Protein AF-A0A0E2NV58-F1 (afdb_monomer)

pLDDT: mean 82.75, std 10.04, range [52.78, 96.12]

Solvent-accessible surface area (backbone atoms only — not comparable to full-atom values): 7053 Å² total; per-residue (Å²): 100,60,94,75,72,44,50,51,69,56,50,20,54,51,35,29,73,76,68,77,46,69,53,51,52,65,55,52,49,56,58,55,55,69,45,52,62,59,51,51,51,61,73,65,48,74,39,88,59,75,41,47,66,43,80,51,80,83,49,71,42,84,41,76,55,101,86,43,78,46,79,36,45,64,53,96,82,35,84,50,89,40,44,64,45,47,45,53,50,54,51,49,43,44,76,31,38,56,39,64,67,78,45,79,46,64,70,97,45,72,35,47,67,69,46,78,84,111

Foldseek 3Di:
DVVVVQQLVNVQVVCCVPPVDGDDSVRVVVVCVVCVVVVVCVLQAADDDADQEAEDEWDWDQDQDPNDTDTATPQVPDRDLALVSLQVSVVSNVVSPHHNHNDYDYPPRPSNVVRVVD

Nearest PDB structures (foldseek):
  6xg8-assembly1_B  TM=8.728E-01  e=2.068E-06  Acetivibrio thermocellus ATCC 27405
  6xg8-assembly1_A  TM=8.980E-01  e=1.365E-05  Acetivibrio thermocellus ATCC 27405
  6xgw-assembly1_B  TM=8.055E-01  e=5.710E-05  Acetivibrio thermocellus ATCC 27405
  6xgx-assembly1_B  TM=8.667E-01  e=1.515E-04  Acetivibrio thermocellus ATCC 27405
  7f0v-as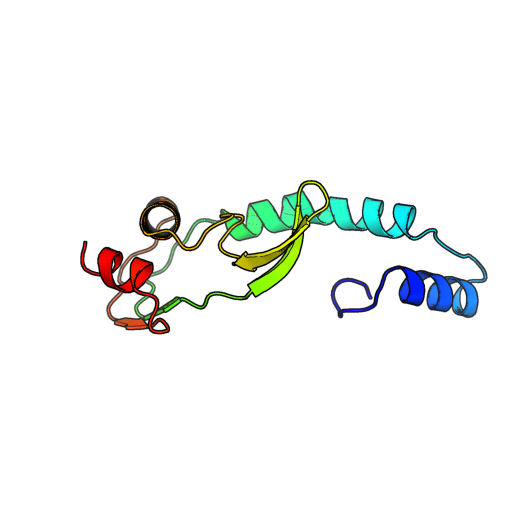sembly1_A  TM=4.419E-01  e=5.371E+00  Escherichia coli

Mean predicted aligned error: 7.52 Å

Structure (mmCIF, N/CA/C/O backbone):
data_AF-A0A0E2NV58-F1
#
_entry.id   AF-A0A0E2NV58-F1
#
loop_
_atom_site.group_PDB
_atom_site.id
_atom_site.type_symbol
_atom_site.label_atom_id
_atom_site.label_alt_id
_atom_site.label_comp_id
_atom_site.label_asym_id
_atom_site.label_entity_id
_atom_site.label_seq_id
_atom_site.pdbx_PDB_ins_code
_atom_site.Cartn_x
_atom_site.Cartn_y
_atom_site.Cartn_z
_atom_site.occupancy
_atom_site.B_iso_or_equiv
_atom_site.auth_seq_id
_atom_site.auth_comp_id
_atom_site.auth_asym_id
_atom_site.auth_atom_id
_atom_site.pdbx_PDB_model_num
ATOM 1 N N . MET A 1 1 ? 16.700 5.171 -10.803 1.00 79.56 1 MET A N 1
ATOM 2 C CA . MET A 1 1 ? 16.064 5.396 -12.122 1.00 79.56 1 MET A CA 1
ATOM 3 C C . MET A 1 1 ? 14.694 4.734 -12.230 1.00 79.56 1 MET A C 1
ATOM 5 O O . MET A 1 1 ? 13.723 5.461 -12.348 1.00 79.56 1 MET A O 1
ATOM 9 N N . TYR A 1 2 ? 14.570 3.402 -12.156 1.00 83.50 2 TYR A N 1
ATOM 10 C CA . TYR A 1 2 ? 13.260 2.742 -12.311 1.00 83.50 2 TYR A CA 1
ATOM 11 C C . TYR A 1 2 ? 12.225 3.179 -11.256 1.00 83.50 2 TYR A C 1
ATOM 13 O O . TYR A 1 2 ? 11.135 3.603 -11.614 1.00 83.50 2 TYR A O 1
ATOM 21 N N . VAL A 1 3 ? 12.612 3.209 -9.973 1.00 82.94 3 VAL A N 1
ATOM 22 C CA . VAL A 1 3 ? 11.776 3.712 -8.856 1.00 82.94 3 VAL A CA 1
ATOM 23 C C . VAL A 1 3 ? 11.346 5.179 -9.039 1.00 82.94 3 VAL A C 1
ATOM 25 O O . VAL A 1 3 ? 10.335 5.601 -8.498 1.00 82.94 3 VAL A O 1
ATOM 28 N N . GLN A 1 4 ? 12.074 5.957 -9.844 1.00 85.88 4 GLN A N 1
ATOM 29 C CA . GLN A 1 4 ? 11.740 7.353 -10.168 1.00 85.88 4 GLN A CA 1
ATOM 30 C C . GLN A 1 4 ? 10.815 7.467 -11.396 1.00 85.88 4 GLN A C 1
ATOM 32 O O . GLN A 1 4 ? 10.700 8.540 -11.980 1.00 85.88 4 GLN A O 1
ATOM 37 N N . GLY A 1 5 ? 10.209 6.364 -11.846 1.00 85.56 5 GLY A N 1
ATOM 38 C CA . GLY A 1 5 ? 9.288 6.347 -12.987 1.00 85.56 5 GLY A CA 1
ATOM 39 C C . GLY A 1 5 ? 9.964 6.274 -14.360 1.00 85.56 5 GLY A C 1
ATOM 40 O O . GLY A 1 5 ? 9.316 6.479 -15.386 1.00 85.56 5 GLY A O 1
ATOM 41 N N . VAL A 1 6 ? 11.267 5.978 -14.431 1.00 89.25 6 VAL A N 1
ATOM 42 C CA . VAL A 1 6 ? 11.959 5.823 -15.720 1.00 89.25 6 VAL A CA 1
ATOM 43 C C . VAL A 1 6 ? 11.689 4.430 -16.294 1.00 89.25 6 VAL A C 1
ATOM 45 O O . VAL A 1 6 ? 12.059 3.420 -15.695 1.00 89.25 6 VAL A O 1
ATOM 48 N N . SER A 1 7 ? 11.092 4.368 -17.490 1.00 85.38 7 SER A N 1
ATOM 49 C CA . SER A 1 7 ? 10.798 3.098 -18.170 1.00 85.38 7 SER A CA 1
ATOM 50 C C . SER A 1 7 ? 12.063 2.276 -18.447 1.00 85.38 7 SER A C 1
ATOM 52 O O . SER A 1 7 ? 13.134 2.829 -18.697 1.00 85.38 7 SER A O 1
ATOM 54 N N . THR A 1 8 ? 11.947 0.944 -18.487 1.00 86.25 8 THR A N 1
ATOM 55 C CA . THR A 1 8 ? 13.090 0.041 -18.747 1.00 86.25 8 THR A CA 1
ATOM 56 C C . THR A 1 8 ? 13.795 0.335 -20.075 1.00 86.25 8 THR A C 1
ATOM 58 O O . THR A 1 8 ? 15.016 0.246 -20.162 1.00 86.25 8 THR A O 1
ATOM 61 N N . ARG A 1 9 ? 13.049 0.767 -21.101 1.00 84.75 9 ARG A N 1
ATOM 62 C CA . ARG A 1 9 ? 13.613 1.207 -22.389 1.00 84.75 9 ARG A CA 1
ATOM 63 C C . ARG A 1 9 ? 14.440 2.486 -22.252 1.00 84.75 9 ARG A C 1
ATOM 65 O O . ARG A 1 9 ? 15.502 2.582 -22.855 1.00 84.75 9 ARG A O 1
ATOM 72 N N . LYS A 1 10 ? 13.972 3.451 -21.454 1.00 86.00 10 LYS A N 1
ATOM 73 C CA . LYS A 1 10 ? 14.694 4.708 -21.214 1.00 86.00 10 LYS A CA 1
ATOM 74 C C . LYS A 1 10 ? 15.916 4.489 -20.321 1.00 86.00 10 LYS A C 1
ATOM 76 O O . LYS A 1 10 ? 16.955 5.078 -20.585 1.00 86.00 10 LYS A O 1
ATOM 81 N N . VAL A 1 11 ? 15.827 3.597 -19.331 1.00 85.25 11 VAL A N 1
ATOM 82 C CA . VAL A 1 11 ? 16.993 3.164 -18.543 1.00 85.25 11 VAL A CA 1
ATOM 83 C C . VAL A 1 11 ? 18.058 2.567 -19.460 1.00 85.25 11 VAL A C 1
ATOM 85 O O . VAL A 1 11 ? 19.197 3.007 -19.385 1.00 85.25 11 VAL A O 1
ATOM 88 N N . LYS A 1 12 ? 17.681 1.654 -20.371 1.00 85.62 12 LYS A N 1
ATOM 89 C CA . LYS A 1 12 ? 18.607 1.089 -21.364 1.00 85.62 12 LYS A CA 1
ATOM 90 C C . LYS A 1 12 ? 19.344 2.183 -22.146 1.00 85.62 12 LYS A C 1
ATOM 92 O O . LYS A 1 12 ? 20.569 2.159 -22.186 1.00 85.62 12 LYS A O 1
ATOM 97 N N . ALA A 1 13 ? 18.602 3.126 -22.734 1.00 85.31 13 ALA A N 1
ATOM 98 C CA . ALA A 1 13 ? 19.179 4.201 -23.544 1.00 85.31 13 ALA A CA 1
ATOM 99 C C . ALA A 1 13 ? 20.180 5.054 -22.746 1.00 85.31 13 ALA A C 1
ATOM 101 O O . ALA A 1 13 ? 21.289 5.294 -23.206 1.00 85.31 13 ALA A O 1
ATOM 102 N N . ILE A 1 14 ? 19.823 5.433 -21.516 1.00 86.38 14 ILE A N 1
ATOM 103 C CA . ILE A 1 14 ? 20.690 6.240 -20.648 1.00 86.38 14 ILE A CA 1
ATOM 104 C C . ILE A 1 14 ? 21.952 5.465 -20.242 1.00 86.38 14 ILE A C 1
ATOM 106 O O . ILE A 1 14 ? 23.038 6.033 -20.231 1.00 86.38 14 ILE A O 1
ATOM 110 N N . THR A 1 15 ? 21.843 4.174 -19.911 1.00 85.62 15 THR A N 1
ATOM 111 C CA . THR A 1 15 ? 23.020 3.363 -19.542 1.00 85.62 15 THR A CA 1
ATOM 112 C C . THR A 1 15 ? 23.969 3.145 -20.717 1.00 85.62 15 THR A C 1
ATOM 114 O O . THR A 1 15 ? 25.183 3.136 -20.533 1.00 85.62 15 THR A O 1
ATOM 117 N N . GLU A 1 16 ? 23.427 3.019 -21.929 1.00 87.88 16 GLU A N 1
ATOM 118 C CA . GLU A 1 16 ? 24.219 2.893 -23.152 1.00 87.88 16 GLU A CA 1
ATOM 119 C C . GLU A 1 16 ? 24.984 4.188 -23.448 1.00 87.88 16 GLU A C 1
ATOM 121 O O . GLU A 1 16 ? 26.184 4.142 -23.702 1.00 87.88 16 GLU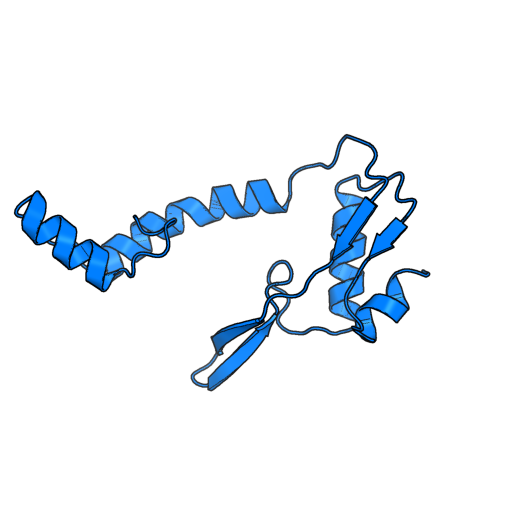 A O 1
ATOM 126 N N . GLU A 1 17 ? 24.319 5.337 -23.315 1.00 88.50 17 GLU A N 1
ATOM 127 C CA . GLU A 1 17 ? 24.917 6.656 -23.538 1.00 88.50 17 GLU A CA 1
AT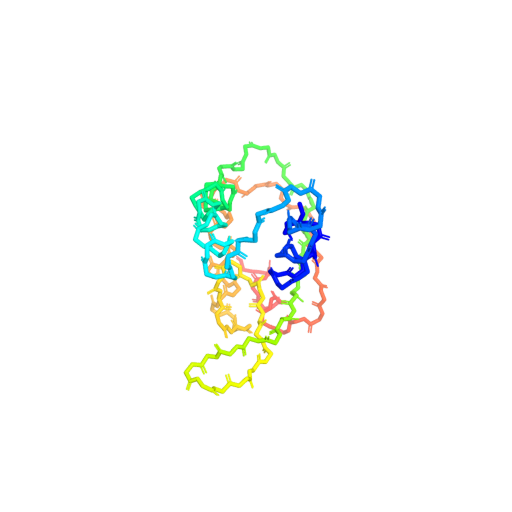OM 128 C C . GLU A 1 17 ? 25.970 7.023 -22.478 1.00 88.50 17 GLU A C 1
ATOM 130 O O . GLU A 1 17 ? 27.047 7.505 -22.819 1.00 88.50 17 GLU A O 1
ATOM 135 N N . LEU A 1 18 ? 25.692 6.774 -21.194 1.00 88.38 18 LEU A N 1
ATOM 136 C CA . LEU A 1 18 ? 26.575 7.188 -20.096 1.00 88.38 18 LEU A CA 1
ATOM 137 C C . LEU A 1 18 ? 27.706 6.199 -19.801 1.00 88.38 18 LEU A C 1
ATOM 139 O O . LEU A 1 18 ? 28.759 6.603 -19.311 1.00 88.38 18 LEU A O 1
ATOM 143 N N . CYS A 1 19 ? 27.483 4.903 -20.029 1.00 84.81 19 CYS A N 1
ATOM 144 C CA . CYS A 1 19 ? 28.403 3.850 -19.595 1.00 84.81 19 CYS A CA 1
ATOM 145 C C . CYS A 1 19 ? 28.939 2.995 -20.751 1.00 84.81 19 CYS A C 1
ATOM 147 O O . CYS A 1 19 ? 29.702 2.067 -20.494 1.00 84.81 19 CYS A O 1
ATOM 149 N N . GLY A 1 20 ? 28.529 3.251 -22.002 1.00 84.19 20 GLY A N 1
ATOM 150 C CA . GLY A 1 20 ? 28.927 2.455 -23.171 1.00 84.19 20 GLY A CA 1
ATOM 151 C C . GLY A 1 20 ? 28.380 1.022 -23.169 1.00 84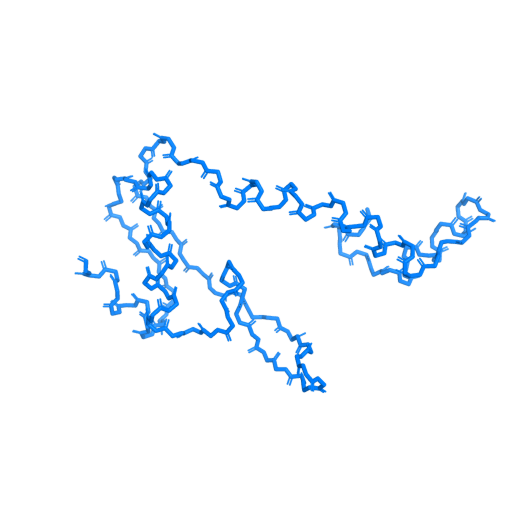.19 20 GLY A C 1
ATOM 152 O O . GLY A 1 20 ? 28.768 0.204 -24.002 1.00 84.19 20 GLY A O 1
ATOM 153 N N . HIS A 1 21 ? 27.484 0.700 -22.231 1.00 79.38 21 HIS A N 1
ATOM 154 C CA . HIS A 1 21 ? 26.939 -0.636 -22.029 1.00 79.38 21 HIS A CA 1
ATOM 155 C C . HIS A 1 21 ? 25.419 -0.579 -21.895 1.00 79.38 21 HIS A C 1
ATOM 157 O O . HIS A 1 21 ? 24.872 0.052 -20.992 1.00 79.38 21 HIS A O 1
ATOM 163 N N . ALA A 1 22 ? 24.728 -1.282 -22.790 1.00 76.50 22 ALA A N 1
ATOM 164 C CA . ALA A 1 22 ? 23.278 -1.377 -22.773 1.00 76.50 22 ALA A CA 1
ATOM 165 C C . ALA A 1 22 ? 22.814 -2.591 -21.959 1.00 76.50 22 ALA A C 1
ATOM 167 O O . ALA A 1 22 ? 23.182 -3.730 -22.253 1.00 76.50 22 ALA A O 1
ATOM 168 N N . PHE A 1 23 ? 21.922 -2.372 -20.994 1.00 82.00 23 PHE A N 1
ATOM 169 C CA . PHE A 1 23 ? 21.208 -3.459 -20.324 1.00 82.00 23 PHE A CA 1
ATOM 170 C C . PHE A 1 23 ? 19.876 -3.735 -21.019 1.00 82.00 23 PHE A C 1
ATOM 172 O O . PHE A 1 23 ? 19.139 -2.823 -21.397 1.00 82.00 23 PHE A O 1
ATOM 179 N N . SER A 1 24 ? 19.537 -5.011 -21.192 1.00 85.25 24 SER A N 1
ATOM 180 C CA . SER A 1 24 ? 18.240 -5.377 -21.760 1.00 85.25 24 SER A CA 1
ATOM 181 C C . SER A 1 24 ? 17.094 -5.014 -20.802 1.00 85.25 24 SER A C 1
ATOM 183 O O . SER A 1 24 ? 17.269 -4.952 -19.583 1.00 85.25 24 SER A O 1
ATOM 185 N N . ALA A 1 25 ? 15.886 -4.819 -21.340 1.00 82.38 25 ALA A N 1
ATOM 186 C CA . ALA A 1 25 ? 14.703 -4.577 -20.513 1.00 82.38 25 ALA A CA 1
ATOM 187 C C . ALA A 1 25 ? 14.425 -5.737 -19.536 1.00 82.38 25 ALA A C 1
ATOM 189 O O . ALA A 1 25 ? 13.965 -5.493 -18.421 1.00 82.38 25 ALA A O 1
ATOM 190 N N . SER A 1 26 ? 14.740 -6.980 -19.923 1.00 85.38 26 SER A N 1
ATOM 191 C CA . SER A 1 26 ? 14.619 -8.153 -19.053 1.00 85.38 26 SER A CA 1
ATOM 192 C C . SER A 1 26 ? 15.674 -8.163 -17.946 1.00 85.38 26 SER A C 1
ATOM 194 O O . SER A 1 26 ? 15.337 -8.506 -16.819 1.00 85.38 26 SER A O 1
ATOM 196 N N . SER A 1 27 ? 16.906 -7.719 -18.215 1.00 87.25 27 SER A N 1
ATOM 197 C CA . SER A 1 27 ? 17.941 -7.545 -17.183 1.00 87.25 27 SER A CA 1
ATOM 198 C C . SER A 1 27 ? 17.513 -6.516 -16.134 1.00 87.25 27 SER A C 1
ATOM 200 O O . SER A 1 27 ? 17.588 -6.788 -14.940 1.00 87.25 27 SER A O 1
ATOM 202 N N . ILE A 1 28 ? 16.992 -5.364 -16.571 1.00 86.31 28 ILE A N 1
ATOM 203 C CA . ILE A 1 28 ? 16.480 -4.323 -15.665 1.00 86.31 28 ILE A CA 1
ATOM 204 C C . ILE A 1 28 ? 15.300 -4.862 -14.844 1.00 86.31 28 ILE A C 1
ATOM 206 O O . ILE A 1 28 ? 15.241 -4.659 -13.635 1.00 86.31 28 ILE A O 1
ATOM 210 N N . SER A 1 29 ? 14.380 -5.594 -15.479 1.00 85.88 29 SER A N 1
ATOM 211 C CA . SER A 1 29 ? 13.256 -6.231 -14.786 1.00 85.88 29 SER A CA 1
ATOM 212 C C . SER A 1 29 ? 13.714 -7.260 -13.748 1.00 85.88 29 SER A C 1
ATOM 214 O O . SER A 1 29 ? 13.188 -7.262 -12.639 1.00 85.88 29 SER A O 1
ATOM 216 N N . ALA A 1 30 ? 14.707 -8.095 -14.065 1.00 88.06 30 ALA A N 1
ATOM 217 C CA . ALA A 1 30 ? 15.244 -9.090 -13.139 1.00 88.06 30 ALA A CA 1
ATOM 218 C C . ALA A 1 30 ? 15.911 -8.448 -11.915 1.00 88.06 30 ALA A C 1
ATOM 220 O O . ALA A 1 30 ? 15.706 -8.920 -10.802 1.00 88.06 30 ALA A O 1
ATOM 221 N N . ILE A 1 31 ? 16.645 -7.346 -12.102 1.00 87.12 31 ILE A N 1
ATOM 222 C CA . ILE A 1 31 ? 17.222 -6.575 -10.990 1.00 87.12 31 ILE A CA 1
ATOM 223 C C . ILE A 1 31 ? 16.107 -6.024 -10.092 1.00 87.12 31 ILE A C 1
ATOM 225 O O . ILE A 1 31 ? 16.183 -6.141 -8.872 1.00 87.12 31 ILE A O 1
ATOM 229 N N . ASN A 1 32 ? 15.043 -5.478 -10.688 1.00 86.75 32 ASN A N 1
ATOM 230 C CA . ASN A 1 32 ? 13.924 -4.922 -9.928 1.00 86.75 32 ASN A CA 1
ATOM 231 C C . ASN A 1 32 ? 13.139 -5.980 -9.141 1.00 86.75 32 ASN A C 1
ATOM 233 O O . ASN A 1 32 ? 12.625 -5.643 -8.082 1.00 86.75 32 ASN A O 1
ATOM 237 N N . LYS A 1 33 ? 13.088 -7.245 -9.591 1.00 87.19 33 LYS A N 1
ATOM 238 C CA . LYS A 1 33 ? 12.496 -8.343 -8.798 1.00 87.19 33 LYS A CA 1
ATOM 239 C C . LYS A 1 33 ? 13.187 -8.537 -7.447 1.00 87.19 33 LYS A C 1
ATOM 241 O O . LYS A 1 33 ? 12.565 -9.007 -6.505 1.00 87.19 33 LYS A O 1
ATOM 246 N N . GLY A 1 34 ? 14.452 -8.130 -7.316 1.00 87.88 34 GLY A N 1
ATOM 247 C CA . GLY A 1 34 ? 15.138 -8.112 -6.021 1.00 87.88 34 GLY A CA 1
ATOM 248 C C . GLY A 1 34 ? 14.479 -7.194 -4.982 1.00 87.88 34 GLY A C 1
ATOM 249 O O . GLY A 1 34 ? 14.753 -7.328 -3.794 1.00 87.88 34 GLY A O 1
ATOM 250 N N . LEU A 1 35 ? 13.596 -6.278 -5.397 1.00 88.44 35 LEU A N 1
ATOM 251 C CA . LEU A 1 35 ? 12.841 -5.408 -4.493 1.00 88.44 35 LEU A CA 1
ATOM 252 C C . LEU A 1 35 ? 11.582 -6.077 -3.930 1.00 88.44 35 LEU A C 1
ATOM 254 O O . LEU A 1 35 ? 11.056 -5.584 -2.933 1.00 88.44 35 LEU A O 1
ATOM 258 N N . ASP A 1 36 ? 11.110 -7.178 -4.524 1.00 88.75 36 ASP A N 1
ATOM 259 C CA . ASP A 1 36 ? 9.842 -7.821 -4.155 1.00 88.75 36 ASP A CA 1
ATOM 260 C C . ASP A 1 36 ? 9.840 -8.247 -2.680 1.00 88.75 36 ASP A C 1
ATOM 262 O O . ASP A 1 36 ? 8.859 -8.044 -1.965 1.00 88.75 36 ASP A O 1
ATOM 266 N N . GLU A 1 37 ? 10.969 -8.765 -2.188 1.00 90.06 37 GLU A N 1
ATOM 267 C CA . GLU A 1 37 ? 11.129 -9.150 -0.783 1.00 90.06 37 GLU A CA 1
ATOM 268 C C . GLU A 1 37 ? 11.043 -7.938 0.154 1.00 90.06 37 GLU A C 1
ATOM 270 O O . GLU A 1 37 ? 10.328 -7.969 1.156 1.00 90.06 37 GLU A O 1
ATOM 275 N N . SER A 1 38 ? 11.716 -6.838 -0.196 1.00 89.94 38 SER A N 1
ATOM 276 C CA . SER A 1 38 ? 11.692 -5.603 0.597 1.00 89.94 38 SER A CA 1
ATOM 277 C C . SER A 1 38 ? 10.306 -4.955 0.599 1.00 89.94 38 SER A C 1
ATOM 279 O O . SER A 1 38 ? 9.847 -4.478 1.637 1.00 89.94 38 SER A O 1
ATOM 281 N N . LEU A 1 39 ? 9.608 -4.979 -0.541 1.00 88.56 39 LEU A N 1
ATOM 282 C CA . LEU A 1 39 ? 8.227 -4.515 -0.662 1.00 88.56 39 LEU A CA 1
ATOM 283 C C . LEU A 1 39 ? 7.281 -5.367 0.185 1.00 88.56 39 LEU A C 1
ATOM 285 O O . LEU A 1 39 ? 6.470 -4.814 0.924 1.00 88.56 39 LEU A O 1
ATOM 289 N N . ALA A 1 40 ? 7.416 -6.695 0.146 1.00 88.88 40 ALA A N 1
ATOM 290 C CA . ALA A 1 40 ? 6.607 -7.599 0.957 1.00 88.88 40 ALA A CA 1
ATOM 291 C C . ALA A 1 40 ? 6.870 -7.417 2.461 1.00 88.88 40 ALA A C 1
ATOM 293 O O . ALA A 1 40 ? 5.927 -7.392 3.254 1.00 88.88 40 ALA A O 1
ATOM 294 N N . ALA A 1 41 ? 8.133 -7.249 2.860 1.00 91.19 41 ALA A N 1
ATOM 295 C CA . ALA A 1 41 ? 8.507 -6.972 4.244 1.00 91.19 41 ALA A CA 1
ATOM 296 C C . ALA A 1 41 ? 7.931 -5.631 4.723 1.00 91.19 41 ALA A C 1
ATOM 298 O O . ALA A 1 41 ? 7.349 -5.553 5.806 1.00 91.19 41 ALA A O 1
ATOM 299 N N . PHE A 1 42 ? 8.024 -4.586 3.896 1.00 90.44 42 PHE A N 1
ATOM 300 C CA . PHE A 1 42 ? 7.423 -3.287 4.184 1.00 90.44 42 PHE A CA 1
ATOM 301 C C . PHE A 1 42 ? 5.901 -3.388 4.305 1.00 90.44 42 PHE A C 1
ATOM 303 O O . PHE A 1 42 ? 5.340 -2.880 5.279 1.00 90.44 42 PHE A O 1
ATOM 310 N N . ALA A 1 43 ? 5.244 -4.049 3.350 1.00 88.75 43 ALA A N 1
ATOM 311 C CA . ALA A 1 43 ? 3.797 -4.213 3.316 1.00 88.75 43 ALA A CA 1
ATOM 312 C C . ALA A 1 43 ? 3.284 -4.975 4.540 1.00 88.75 43 ALA A C 1
ATOM 314 O O . ALA A 1 43 ? 2.281 -4.569 5.096 1.00 88.75 43 ALA A O 1
ATOM 315 N N . ARG A 1 44 ? 4.003 -5.991 5.036 1.00 90.69 44 ARG A N 1
ATOM 316 C CA . ARG A 1 44 ? 3.570 -6.836 6.168 1.00 90.69 44 ARG A CA 1
ATOM 317 C C . ARG A 1 44 ? 4.086 -6.397 7.537 1.00 90.69 44 ARG A C 1
ATOM 319 O O . ARG A 1 44 ? 3.817 -7.072 8.530 1.00 90.69 44 ARG A O 1
ATOM 326 N N . ARG A 1 45 ? 4.829 -5.290 7.621 1.00 94.62 45 ARG A N 1
ATOM 327 C CA . ARG A 1 45 ? 5.465 -4.858 8.876 1.00 94.62 45 ARG A CA 1
ATOM 328 C C . ARG A 1 45 ? 4.449 -4.676 10.021 1.00 94.62 45 ARG A C 1
ATOM 330 O O . ARG A 1 45 ? 3.326 -4.225 9.746 1.00 94.62 45 ARG A O 1
ATOM 337 N N . PRO A 1 46 ? 4.839 -4.944 11.283 1.00 96.12 46 PRO A N 1
ATOM 338 C CA . PRO A 1 46 ? 4.018 -4.638 12.451 1.00 96.12 46 PRO A CA 1
ATOM 339 C C . PRO A 1 46 ? 3.711 -3.142 12.581 1.00 96.12 46 PRO A C 1
ATOM 341 O O . PRO A 1 46 ? 4.543 -2.291 12.263 1.00 96.12 46 PRO A O 1
ATOM 344 N N . LEU A 1 47 ? 2.528 -2.835 13.099 1.00 95.94 47 LEU A N 1
ATOM 345 C CA . LEU A 1 47 ? 2.034 -1.501 13.415 1.00 95.94 47 LEU A CA 1
ATOM 346 C C . LEU A 1 47 ? 2.063 -1.350 14.941 1.00 95.94 47 LEU A C 1
ATOM 348 O O . LEU A 1 47 ? 1.262 -1.954 15.648 1.00 95.94 47 LEU A O 1
ATOM 352 N N . GLN A 1 48 ? 3.059 -0.634 15.464 1.00 93.75 48 GLN A N 1
ATOM 353 C CA . GLN A 1 48 ? 3.366 -0.649 16.904 1.00 93.75 48 GLN A CA 1
ATOM 354 C C . GLN A 1 48 ? 2.667 0.475 17.683 1.00 93.75 48 GLN A C 1
ATOM 356 O O . GLN A 1 48 ? 2.301 0.302 18.851 1.00 93.75 48 GLN A O 1
ATOM 361 N N . GLU A 1 49 ? 2.453 1.607 17.022 1.00 93.50 49 GLU A N 1
ATOM 362 C CA . GLU A 1 49 ? 1.891 2.823 17.603 1.00 93.50 49 GLU A CA 1
ATOM 363 C C . GLU A 1 49 ? 0.363 2.884 17.431 1.00 93.50 49 GLU A C 1
ATOM 365 O O . GLU A 1 49 ? -0.198 2.159 16.606 1.00 93.50 49 GLU A O 1
ATOM 370 N N . PRO A 1 50 ? -0.349 3.705 18.220 1.00 94.31 50 PRO A N 1
ATOM 371 C CA . PRO A 1 50 ? -1.728 4.066 17.917 1.00 94.31 50 PRO A CA 1
ATOM 372 C C . PRO A 1 50 ? -1.818 4.877 16.617 1.00 94.31 50 PRO A C 1
ATOM 374 O O . PRO A 1 50 ? -1.027 5.792 16.397 1.00 94.31 50 PRO A O 1
ATOM 377 N N . PHE A 1 51 ? -2.815 4.576 15.788 1.00 95.62 51 PHE A N 1
ATOM 378 C CA . PHE A 1 51 ? -3.094 5.279 14.535 1.00 95.62 51 PHE A CA 1
ATOM 379 C C . PHE A 1 51 ? -4.477 5.944 14.620 1.00 95.62 51 PHE A C 1
ATOM 381 O O . PHE A 1 51 ? -5.448 5.334 14.180 1.00 95.62 51 PHE A O 1
ATOM 388 N N . PRO A 1 52 ? -4.595 7.172 15.167 1.00 94.81 52 PRO A N 1
ATOM 389 C CA . PRO A 1 52 ? -5.882 7.867 15.323 1.00 94.81 52 PRO A CA 1
ATOM 390 C C . PRO A 1 52 ? -6.588 8.163 14.002 1.00 94.81 52 PRO A C 1
ATOM 392 O O . PRO A 1 52 ? -7.815 8.233 13.960 1.00 94.81 52 PRO A O 1
ATOM 395 N N . TYR A 1 53 ? -5.831 8.268 12.914 1.00 93.69 53 TYR A N 1
ATOM 396 C CA . TYR A 1 53 ? -6.353 8.555 11.586 1.00 93.69 53 TYR A CA 1
ATOM 397 C C . TYR A 1 53 ? -6.013 7.414 10.632 1.00 93.69 53 TYR A C 1
ATOM 399 O O . TYR A 1 53 ? -4.841 7.078 10.453 1.00 93.69 53 TYR A O 1
ATOM 407 N N . LEU A 1 54 ? -7.037 6.844 9.999 1.00 91.12 54 LEU A N 1
ATOM 408 C CA . LEU A 1 54 ? -6.907 5.859 8.932 1.00 91.12 54 LEU A CA 1
ATOM 409 C C . LEU A 1 54 ? -7.412 6.474 7.626 1.00 91.12 54 LEU A C 1
ATOM 411 O O . LEU A 1 54 ? -8.594 6.771 7.500 1.00 91.12 54 LEU A O 1
ATOM 415 N N . ILE A 1 55 ? -6.523 6.662 6.655 1.00 89.75 55 ILE A N 1
ATOM 416 C CA . ILE A 1 55 ? -6.883 7.150 5.321 1.00 89.75 55 ILE A CA 1
ATOM 417 C C . ILE A 1 55 ? -6.750 5.983 4.352 1.00 89.75 55 ILE A C 1
ATOM 419 O O . ILE A 1 55 ? -5.704 5.334 4.301 1.00 89.75 55 ILE A O 1
ATOM 423 N N . LEU A 1 56 ? -7.820 5.717 3.617 1.00 86.38 56 LEU A N 1
ATOM 424 C CA . LEU A 1 56 ? -7.916 4.642 2.645 1.00 86.38 56 LEU A CA 1
ATOM 425 C C . LEU A 1 56 ? -8.205 5.264 1.285 1.00 86.38 56 LEU A C 1
ATOM 427 O O . LEU A 1 56 ? -9.154 6.026 1.141 1.00 86.38 56 LEU A O 1
ATOM 431 N N . ASP A 1 57 ? -7.358 4.945 0.319 1.00 81.88 57 ASP A N 1
ATOM 432 C CA . ASP A 1 57 ? -7.434 5.432 -1.053 1.00 81.88 57 ASP A CA 1
ATOM 433 C C . ASP A 1 57 ? -7.157 4.251 -1.982 1.00 81.88 57 ASP A C 1
ATOM 435 O O . ASP A 1 57 ? -6.232 3.466 -1.729 1.00 81.88 57 ASP A O 1
ATOM 439 N N . ALA A 1 58 ? -7.971 4.097 -3.023 1.00 78.25 58 ALA A N 1
ATOM 440 C CA . ALA A 1 58 ? -7.793 3.051 -4.014 1.00 78.25 58 ALA A CA 1
ATOM 441 C C . ALA A 1 58 ? -7.192 3.638 -5.293 1.00 78.25 58 ALA A C 1
ATOM 443 O O . ALA A 1 58 ? -7.797 4.444 -5.996 1.00 78.25 58 ALA A O 1
ATOM 444 N N . CYS A 1 59 ? -5.978 3.201 -5.628 1.00 78.19 59 CYS A N 1
ATOM 445 C CA . CYS A 1 59 ? -5.339 3.575 -6.884 1.00 78.19 59 CYS A CA 1
ATOM 446 C C . CYS A 1 59 ? -5.596 2.502 -7.942 1.00 78.19 59 CYS A C 1
ATOM 448 O O . CYS A 1 59 ? -5.393 1.319 -7.677 1.00 78.19 59 CYS A O 1
ATOM 450 N N . TYR A 1 60 ? -5.991 2.912 -9.146 1.00 79.06 60 TYR A N 1
ATOM 451 C CA . TYR A 1 60 ? -6.247 2.009 -10.263 1.00 79.06 60 TYR A CA 1
ATOM 452 C C . TYR A 1 60 ? -5.134 2.094 -11.291 1.00 79.06 60 TYR A C 1
ATOM 454 O O . TYR A 1 60 ? -4.847 3.169 -11.817 1.00 79.06 60 TYR A O 1
ATOM 462 N N . GLU A 1 61 ? -4.584 0.943 -11.662 1.00 83.12 61 GLU A N 1
ATOM 463 C CA . GLU A 1 61 ? -3.626 0.856 -12.756 1.00 83.12 61 GLU A CA 1
ATOM 464 C C . GLU A 1 61 ? -4.145 -0.028 -13.880 1.00 83.12 61 GLU A C 1
ATOM 466 O O . GLU A 1 61 ? -4.841 -1.022 -13.668 1.00 83.12 61 GLU A O 1
ATOM 471 N N . LYS A 1 62 ? -3.790 0.338 -15.114 1.00 83.94 62 LYS A N 1
ATOM 472 C CA . LYS A 1 62 ? -4.090 -0.490 -16.284 1.00 83.94 62 LYS A CA 1
ATOM 473 C C . LYS A 1 62 ? -3.109 -1.646 -16.323 1.00 83.94 62 LYS A C 1
ATOM 475 O O . LYS A 1 62 ? -1.961 -1.484 -16.741 1.00 83.94 62 LYS A O 1
ATOM 480 N N . VAL A 1 63 ? -3.576 -2.819 -15.929 1.00 84.88 63 VAL A N 1
ATOM 481 C CA . VAL A 1 63 ? -2.766 -4.034 -15.883 1.00 84.88 63 VAL A CA 1
ATOM 482 C C . VAL A 1 63 ? -3.216 -4.980 -16.984 1.00 84.88 63 VAL A C 1
ATOM 484 O O . VAL A 1 63 ? -4.362 -4.958 -17.427 1.00 84.88 63 VAL A O 1
ATOM 487 N N . ARG A 1 64 ? -2.292 -5.812 -17.465 1.00 83.81 64 ARG A N 1
ATOM 488 C CA . ARG A 1 64 ? -2.624 -6.912 -18.369 1.00 83.81 64 ARG A CA 1
ATOM 489 C C . ARG A 1 64 ? -2.689 -8.207 -17.574 1.00 83.81 64 ARG A C 1
ATOM 491 O O . ARG A 1 64 ? -1.653 -8.684 -17.121 1.00 83.81 64 ARG A O 1
ATOM 498 N N . GLU A 1 65 ? -3.865 -8.811 -17.500 1.00 79.62 65 GLU A N 1
ATOM 499 C CA . GLU A 1 65 ? -4.086 -10.103 -16.857 1.00 79.62 65 GLU A CA 1
ATOM 500 C C . GLU A 1 65 ? -4.674 -11.091 -17.871 1.00 79.62 65 GLU A C 1
ATOM 502 O O . GLU A 1 65 ? -5.587 -10.759 -18.623 1.00 79.62 65 GLU A O 1
ATOM 507 N N . ALA A 1 66 ? -4.091 -12.291 -17.976 1.00 81.69 66 ALA A N 1
ATOM 508 C CA . ALA A 1 66 ? -4.499 -13.327 -18.940 1.00 81.69 66 ALA A CA 1
ATOM 509 C C . ALA A 1 66 ? -4.672 -12.835 -20.402 1.00 81.69 66 ALA A C 1
ATOM 511 O O . ALA A 1 66 ? -5.441 -13.391 -21.181 1.00 81.69 66 ALA A O 1
ATOM 512 N N . GLY A 1 67 ? -3.938 -11.787 -20.792 1.00 82.75 67 GLY A N 1
ATOM 513 C CA . GLY A 1 67 ? -3.995 -11.198 -22.132 1.00 82.75 67 GLY A CA 1
ATOM 514 C C . GLY A 1 67 ? -4.996 -10.050 -22.299 1.00 82.75 67 GLY A C 1
ATOM 515 O O . GLY A 1 67 ? -4.894 -9.341 -23.302 1.00 82.75 67 GLY A O 1
ATOM 516 N N . VAL A 1 68 ? -5.868 -9.805 -21.321 1.00 80.56 68 VAL A N 1
ATOM 517 C CA . VAL A 1 68 ? -6.843 -8.705 -21.299 1.00 80.56 68 VAL A CA 1
ATOM 518 C C . VAL A 1 68 ? -6.263 -7.527 -20.518 1.00 80.56 68 VAL A C 1
ATOM 520 O O . VAL A 1 68 ? -5.595 -7.728 -19.508 1.00 80.56 68 VAL A O 1
ATOM 523 N N . HIS A 1 69 ? -6.465 -6.299 -21.002 1.00 79.88 69 HIS A N 1
ATOM 524 C CA . HIS A 1 69 ? -6.157 -5.111 -20.207 1.00 79.88 69 HIS A CA 1
ATOM 525 C C . HIS A 1 69 ? -7.381 -4.733 -19.388 1.00 79.88 69 HIS A C 1
ATOM 527 O O . HIS A 1 69 ? -8.438 -4.508 -19.976 1.00 79.88 69 HIS A O 1
ATOM 533 N N . ASP A 1 70 ? -7.210 -4.614 -18.080 1.00 77.50 70 ASP A N 1
ATOM 534 C CA . ASP A 1 70 ? -8.254 -4.143 -17.179 1.00 77.50 70 ASP A CA 1
ATOM 535 C C . ASP A 1 70 ? -7.689 -3.100 -16.207 1.00 77.50 70 ASP A C 1
ATOM 537 O O . ASP A 1 70 ? -6.477 -3.042 -15.972 1.00 77.50 70 ASP A O 1
ATOM 541 N N . ALA A 1 71 ? -8.557 -2.230 -15.700 1.00 78.00 71 ALA A N 1
ATOM 542 C CA . ALA A 1 71 ? -8.206 -1.283 -14.650 1.00 78.00 71 ALA A CA 1
ATOM 543 C C . ALA A 1 71 ? -8.413 -1.973 -13.300 1.00 78.00 71 ALA A C 1
ATOM 545 O O . ALA A 1 71 ? -9.547 -2.243 -12.911 1.00 78.00 71 ALA A O 1
ATOM 546 N N . LEU A 1 72 ? -7.318 -2.273 -12.602 1.00 69.00 72 LEU A N 1
ATOM 547 C CA . LEU A 1 72 ? -7.356 -3.020 -11.347 1.00 69.00 72 LEU A CA 1
ATOM 548 C C . LEU A 1 72 ? -6.896 -2.147 -10.176 1.00 69.00 72 LEU A C 1
ATOM 550 O O . LEU A 1 72 ? -5.939 -1.381 -10.337 1.00 69.00 72 LEU A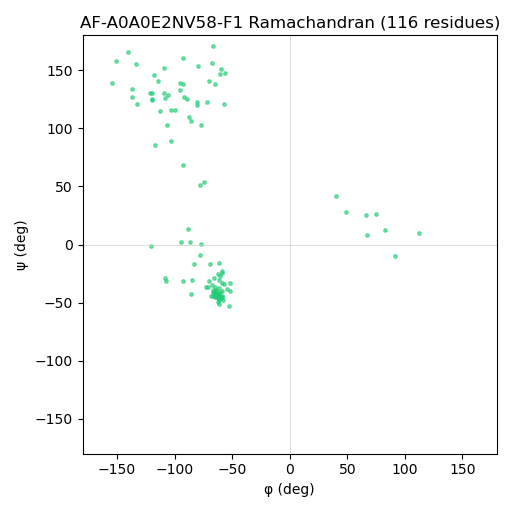 O 1
ATOM 554 N N . PRO A 1 73 ? -7.541 -2.271 -9.004 1.00 66.88 73 PRO A N 1
ATOM 555 C CA . PRO A 1 73 ? -7.133 -1.560 -7.803 1.00 66.88 73 PRO A CA 1
ATOM 556 C C . PRO A 1 73 ? -5.813 -2.119 -7.256 1.00 66.88 73 PRO A C 1
ATOM 558 O O . PRO A 1 73 ? -5.591 -3.329 -7.202 1.00 66.88 73 PRO A O 1
ATOM 561 N N . ILE A 1 74 ? -4.940 -1.241 -6.773 1.00 67.12 74 ILE A N 1
ATOM 562 C CA . ILE A 1 74 ? -3.716 -1.597 -6.052 1.00 67.12 74 ILE A CA 1
ATOM 563 C C . ILE A 1 74 ? -4.024 -1.618 -4.553 1.00 67.12 74 ILE A C 1
ATOM 565 O O . ILE A 1 74 ? -3.554 -0.785 -3.783 1.00 67.12 74 ILE A O 1
ATOM 569 N N . LEU A 1 75 ? -4.825 -2.590 -4.122 1.00 63.69 75 LEU A N 1
ATOM 570 C CA . LEU A 1 75 ? -5.090 -2.848 -2.705 1.00 63.69 75 LEU A CA 1
ATOM 571 C C . LEU A 1 75 ? -4.292 -4.072 -2.266 1.00 63.69 75 LEU A C 1
ATOM 573 O O . LEU A 1 75 ? -4.798 -5.168 -2.406 1.00 63.69 75 LEU A O 1
ATOM 577 N N . GLU A 1 76 ? -3.045 -3.938 -1.806 1.00 60.56 76 GLU A N 1
ATOM 578 C CA . GLU A 1 76 ? -2.222 -5.074 -1.318 1.00 60.56 76 GLU A CA 1
ATOM 579 C C . GLU A 1 76 ? -2.364 -6.378 -2.163 1.00 60.56 76 GLU A C 1
ATOM 581 O O . GLU A 1 76 ? -2.466 -7.484 -1.639 1.00 60.56 76 GLU A O 1
ATOM 586 N N . MET A 1 77 ? -2.389 -6.235 -3.499 1.00 53.06 77 MET A N 1
ATOM 587 C CA . MET A 1 77 ? -2.644 -7.292 -4.501 1.00 53.06 77 MET A CA 1
ATOM 588 C C . MET A 1 77 ? -4.048 -7.937 -4.535 1.00 53.06 77 MET A C 1
ATOM 590 O O . MET A 1 77 ? -4.205 -9.067 -5.000 1.00 53.06 77 MET A O 1
ATOM 594 N N . ALA A 1 78 ? -5.092 -7.252 -4.088 1.00 52.78 78 ALA A N 1
ATOM 595 C CA . ALA A 1 78 ? -6.467 -7.677 -4.283 1.00 52.78 78 ALA A CA 1
ATOM 596 C C . ALA A 1 78 ? -6.932 -7.290 -5.689 1.00 52.78 78 ALA A C 1
ATOM 598 O O . ALA A 1 78 ? -6.942 -6.125 -6.065 1.00 52.78 78 ALA A O 1
ATOM 599 N N . ASN A 1 79 ? -7.368 -8.285 -6.456 1.00 56.72 79 ASN A N 1
ATOM 600 C CA . ASN A 1 79 ? -7.753 -8.107 -7.855 1.00 56.72 79 ASN A CA 1
ATOM 601 C C . ASN A 1 79 ? -9.143 -7.452 -8.036 1.00 56.72 79 ASN A C 1
ATOM 603 O O . ASN A 1 79 ? -9.643 -7.334 -9.151 1.00 56.72 79 ASN A O 1
ATOM 607 N N . ARG A 1 80 ? -9.839 -7.112 -6.938 1.00 62.66 80 ARG A N 1
ATOM 608 C CA . ARG A 1 80 ? -11.212 -6.578 -6.951 1.00 62.66 80 ARG A CA 1
ATOM 609 C C . ARG A 1 80 ? -11.503 -5.730 -5.720 1.00 62.66 80 ARG A C 1
ATOM 611 O O . ARG A 1 80 ? -11.263 -6.181 -4.603 1.00 62.66 80 ARG A O 1
ATOM 618 N N . GLU A 1 81 ? -12.196 -4.611 -5.912 1.00 67.81 81 GLU A N 1
ATOM 619 C CA . GLU A 1 81 ? -12.780 -3.791 -4.834 1.00 67.81 81 GLU A CA 1
ATOM 620 C C . GLU A 1 81 ? -14.076 -4.386 -4.276 1.00 67.81 81 GLU A C 1
ATOM 622 O O . GLU A 1 81 ? -15.134 -3.763 -4.198 1.00 67.81 81 GLU A O 1
ATOM 627 N N . SER A 1 82 ? -14.020 -5.660 -3.918 1.00 73.62 82 SER A N 1
ATOM 628 C CA . SER A 1 82 ? -15.139 -6.313 -3.254 1.00 73.62 82 SER A CA 1
ATOM 629 C C . SER A 1 82 ? -15.159 -5.962 -1.767 1.00 73.62 82 SER A C 1
ATOM 631 O O . SER A 1 82 ? -14.114 -5.741 -1.154 1.00 73.62 82 SER A O 1
ATOM 633 N N . ARG A 1 83 ? -16.343 -6.005 -1.145 1.00 76.06 83 ARG A N 1
ATOM 634 C CA . ARG A 1 83 ? -16.485 -5.918 0.319 1.00 76.06 83 ARG A CA 1
ATOM 635 C C . ARG A 1 83 ? -15.583 -6.923 1.046 1.00 76.06 83 ARG A C 1
ATOM 637 O O . ARG A 1 83 ? -15.005 -6.593 2.073 1.00 76.06 83 ARG A O 1
ATOM 644 N N . SER A 1 84 ? -15.459 -8.144 0.518 1.00 80.06 84 SER A N 1
ATOM 645 C CA . SER A 1 84 ? -14.584 -9.176 1.085 1.00 80.06 84 SER A CA 1
ATOM 646 C C . SER A 1 84 ? -13.111 -8.788 1.003 1.00 80.06 84 SER A C 1
ATOM 648 O O . SER A 1 84 ? -12.418 -8.927 1.998 1.00 80.06 84 SER A O 1
ATOM 650 N N . ALA A 1 85 ? -12.653 -8.224 -0.119 1.00 81.00 85 ALA A N 1
ATOM 651 C CA . ALA A 1 85 ? -11.270 -7.765 -0.253 1.00 81.00 85 ALA A CA 1
ATOM 652 C C . ALA A 1 85 ? -10.941 -6.634 0.735 1.00 81.00 85 ALA A C 1
ATOM 654 O O . ALA A 1 85 ? -9.908 -6.675 1.398 1.00 81.00 85 ALA A O 1
ATOM 655 N N . TRP A 1 86 ? -11.849 -5.666 0.894 1.00 82.12 86 TRP A N 1
ATOM 656 C CA . TRP A 1 86 ? -11.697 -4.606 1.894 1.00 82.12 86 TRP A CA 1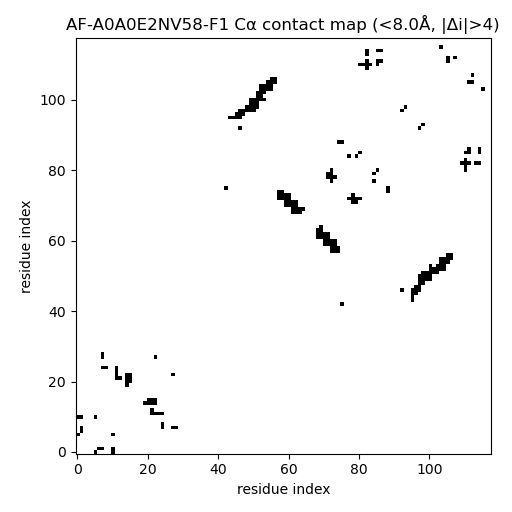
ATOM 657 C C . TRP A 1 86 ? -11.713 -5.144 3.325 1.00 82.12 86 TRP A C 1
ATOM 659 O O . TRP A 1 86 ? -10.916 -4.706 4.153 1.00 82.12 86 TRP A O 1
ATOM 669 N N . ARG A 1 87 ? -12.572 -6.128 3.619 1.00 84.56 87 ARG A N 1
ATOM 670 C CA . ARG A 1 87 ? -12.574 -6.807 4.918 1.00 84.56 87 ARG A CA 1
ATOM 671 C C . ARG A 1 87 ? -11.256 -7.525 5.173 1.00 84.56 87 ARG A C 1
ATOM 673 O O . ARG A 1 87 ? -10.675 -7.316 6.232 1.00 84.56 87 ARG A O 1
ATOM 680 N N . ASP A 1 88 ? -10.772 -8.320 4.227 1.00 86.31 88 ASP A N 1
ATOM 681 C CA . ASP A 1 88 ? -9.518 -9.063 4.365 1.00 86.31 88 ASP A CA 1
ATOM 682 C C . ASP A 1 88 ? -8.336 -8.108 4.578 1.00 86.31 88 ASP A C 1
ATOM 684 O O . ASP A 1 88 ? -7.507 -8.336 5.460 1.00 86.31 88 ASP A O 1
ATOM 688 N N . PHE A 1 89 ? -8.311 -6.986 3.853 1.00 86.69 89 PHE A N 1
ATOM 689 C CA . PHE A 1 89 ? -7.319 -5.930 4.033 1.00 86.69 89 PHE A CA 1
ATOM 690 C C . PHE A 1 89 ? -7.369 -5.309 5.438 1.00 86.69 89 PHE A C 1
ATOM 692 O O . PHE A 1 89 ? -6.356 -5.262 6.140 1.00 86.69 89 PHE A O 1
ATOM 699 N N . LEU A 1 90 ? -8.548 -4.878 5.901 1.00 88.50 90 LEU A N 1
ATOM 700 C CA . LEU A 1 90 ? -8.713 -4.272 7.228 1.00 88.50 90 LEU A CA 1
ATOM 701 C C . LEU A 1 90 ? -8.424 -5.267 8.363 1.00 88.50 90 LEU A C 1
ATOM 703 O O . LEU A 1 90 ? -7.820 -4.899 9.374 1.00 88.50 90 LEU A O 1
ATOM 707 N N . VAL A 1 91 ? -8.797 -6.539 8.192 1.00 90.69 91 VAL A N 1
ATOM 708 C CA . VAL A 1 91 ? -8.426 -7.631 9.105 1.00 90.69 91 VAL A CA 1
AT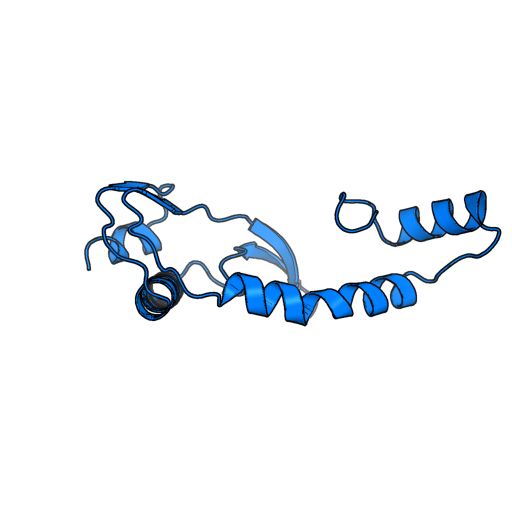OM 709 C C . VAL A 1 91 ? -6.910 -7.818 9.123 1.00 90.69 91 VAL A C 1
ATOM 711 O O . VAL A 1 91 ? -6.333 -7.944 10.203 1.00 90.69 91 VAL A O 1
ATOM 714 N N . GLY A 1 92 ? -6.248 -7.757 7.965 1.00 91.50 92 GLY A N 1
ATOM 715 C CA . GLY A 1 92 ? -4.791 -7.780 7.851 1.00 91.50 92 GLY A CA 1
ATOM 716 C C . GLY A 1 92 ? -4.123 -6.638 8.618 1.00 91.50 92 GLY A C 1
ATOM 717 O O . GLY A 1 92 ? -3.178 -6.871 9.374 1.00 91.50 92 GLY A O 1
ATOM 718 N N . LEU A 1 93 ? -4.647 -5.412 8.511 1.00 92.06 93 LEU A N 1
ATOM 719 C CA . LEU A 1 93 ? -4.150 -4.269 9.283 1.00 92.06 93 LEU A CA 1
ATOM 720 C C . LEU A 1 93 ? -4.321 -4.475 10.795 1.00 92.06 93 LEU A C 1
ATOM 722 O O . LEU A 1 93 ? -3.369 -4.260 11.551 1.00 92.06 93 LEU A O 1
ATOM 726 N N . LYS A 1 94 ? -5.497 -4.940 11.247 1.00 92.62 94 LYS A N 1
ATOM 727 C CA . LYS A 1 94 ? -5.746 -5.266 12.664 1.00 92.62 94 LYS A CA 1
ATOM 728 C C . LYS A 1 94 ? -4.778 -6.349 13.161 1.00 92.62 94 LYS A C 1
ATOM 730 O O . LYS A 1 94 ? -4.152 -6.169 14.203 1.00 92.62 94 LYS A O 1
ATOM 735 N N . ALA A 1 95 ? -4.580 -7.425 12.397 1.00 94.50 95 ALA A N 1
ATOM 736 C CA . ALA A 1 95 ? -3.650 -8.509 12.734 1.00 94.50 95 ALA A CA 1
ATOM 737 C C . ALA A 1 95 ? -2.190 -8.035 12.837 1.00 94.50 95 ALA A C 1
ATOM 739 O O . ALA A 1 95 ? -1.417 -8.558 13.638 1.00 94.50 95 ALA A O 1
ATOM 740 N N . ARG A 1 96 ? -1.818 -7.013 12.062 1.00 95.12 96 ARG A N 1
ATOM 741 C CA . ARG A 1 96 ? -0.495 -6.379 12.121 1.00 95.12 96 ARG A CA 1
ATOM 742 C C . ARG A 1 96 ? -0.326 -5.411 13.293 1.00 95.12 96 ARG A C 1
ATOM 744 O O . ARG A 1 96 ?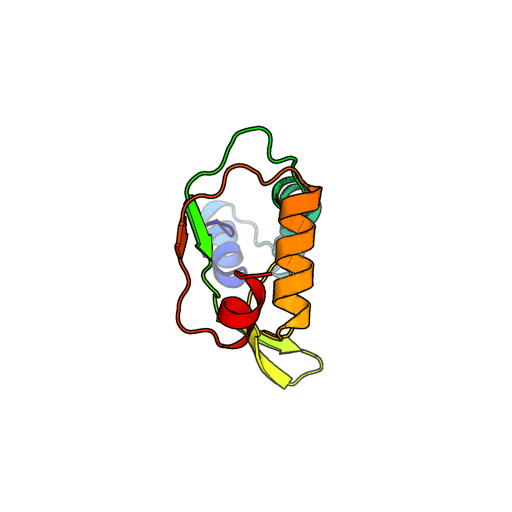 0.797 -4.976 13.529 1.00 95.12 96 ARG A O 1
ATOM 751 N N . GLY A 1 97 ? -1.391 -5.088 14.026 1.00 95.62 97 GLY A N 1
ATOM 752 C CA . GLY A 1 97 ? -1.350 -4.240 15.221 1.00 95.62 97 GLY A CA 1
ATOM 753 C C . GLY A 1 97 ? -2.039 -2.881 15.084 1.00 95.62 97 GLY A C 1
ATOM 754 O O . GLY A 1 97 ? -1.894 -2.056 15.986 1.00 95.62 97 GLY A O 1
ATOM 755 N N . LEU A 1 98 ? -2.793 -2.631 14.002 1.00 94.81 98 LEU A N 1
ATOM 756 C CA . LEU A 1 98 ? -3.569 -1.395 13.862 1.00 94.81 98 LEU A CA 1
ATOM 757 C C . LEU A 1 98 ? -4.536 -1.241 15.045 1.00 94.81 98 LEU A C 1
ATOM 759 O O . LEU A 1 98 ? -5.404 -2.088 15.266 1.00 94.81 98 LEU A O 1
ATOM 763 N N . LYS A 1 99 ? -4.396 -0.143 15.789 1.00 93.75 99 LYS A N 1
ATOM 764 C CA . LYS A 1 99 ? -5.195 0.161 16.981 1.00 93.75 99 LYS A CA 1
ATOM 765 C C . LYS A 1 99 ? -5.329 1.666 17.187 1.00 93.75 99 LYS A C 1
ATOM 767 O O . LYS A 1 99 ? -4.483 2.431 16.733 1.00 93.75 99 LYS A O 1
ATOM 772 N N . GLY A 1 100 ? -6.362 2.061 17.930 1.00 92.75 100 GLY A N 1
ATOM 773 C CA . GLY A 1 100 ? -6.584 3.452 18.322 1.00 92.75 100 GLY A CA 1
ATOM 774 C C . GLY A 1 100 ? -7.103 4.349 17.203 1.00 92.75 100 GLY A C 1
ATOM 775 O O . GLY A 1 100 ? -6.825 5.533 17.259 1.00 92.75 100 GLY A O 1
ATOM 776 N N . VAL A 1 101 ? -7.806 3.801 16.204 1.00 94.06 101 VAL A N 1
ATOM 777 C CA . VAL A 1 101 ? -8.429 4.582 15.121 1.00 94.06 101 VAL A CA 1
ATOM 778 C C . VAL A 1 101 ? -9.629 5.353 15.666 1.00 94.06 101 VAL A C 1
ATOM 780 O O . VAL A 1 101 ? -10.555 4.750 16.203 1.00 94.06 101 VAL A O 1
ATOM 783 N N . GLU A 1 102 ? -9.609 6.674 15.505 1.00 93.00 102 GLU A N 1
ATOM 784 C CA . GLU A 1 102 ? -10.675 7.602 15.903 1.00 93.00 102 GLU A CA 1
ATOM 785 C C . GLU A 1 102 ? -11.435 8.142 14.683 1.00 93.00 102 GLU A C 1
ATOM 787 O O . GLU A 1 102 ? -12.638 8.388 14.759 1.00 93.00 102 GLU A O 1
ATOM 792 N N . LEU A 1 103 ? -10.752 8.286 13.542 1.00 89.25 103 LEU A N 1
ATOM 793 C CA . LEU A 1 103 ? -11.335 8.728 12.279 1.00 89.25 103 LEU A CA 1
ATOM 794 C C . LEU A 1 103 ? -10.813 7.874 11.120 1.00 89.25 103 LEU A C 1
ATOM 796 O O . LEU A 1 103 ? -9.605 7.772 10.904 1.00 89.25 103 LEU A O 1
ATOM 800 N N . ALA A 1 104 ? -11.738 7.314 10.343 1.00 89.12 104 ALA A N 1
ATOM 801 C CA . ALA A 1 104 ? -11.447 6.683 9.064 1.00 89.12 104 ALA A CA 1
ATOM 802 C C . ALA A 1 104 ? -11.989 7.554 7.922 1.00 89.12 104 ALA A C 1
ATOM 804 O O . ALA A 1 104 ? -13.146 7.970 7.960 1.00 89.12 104 ALA A O 1
ATOM 805 N N . VAL A 1 105 ? -11.155 7.830 6.920 1.00 88.75 105 VAL A N 1
ATOM 806 C CA . VAL A 1 105 ? -11.516 8.580 5.712 1.00 88.75 105 VAL A CA 1
ATOM 807 C C . VAL A 1 105 ? -11.288 7.685 4.508 1.00 88.75 105 VAL A C 1
ATOM 809 O O . VAL A 1 105 ? -10.211 7.108 4.359 1.00 88.75 105 VAL A O 1
ATOM 812 N N . SER A 1 106 ? -12.289 7.611 3.643 1.00 83.94 106 SER A N 1
ATOM 813 C CA . SER A 1 106 ? -12.164 7.036 2.313 1.00 83.94 106 SER A CA 1
ATOM 814 C C . SER A 1 106 ? -12.946 7.863 1.307 1.00 83.94 106 SER A C 1
ATOM 816 O O . SER A 1 106 ? -13.789 8.681 1.680 1.00 83.94 106 SER A O 1
ATOM 818 N N . ASP A 1 107 ? -12.689 7.629 0.031 1.00 77.25 107 ASP A N 1
ATOM 819 C CA . ASP A 1 107 ? -13.633 7.955 -1.028 1.00 77.25 107 ASP A CA 1
ATOM 820 C C . ASP A 1 107 ? -14.905 7.086 -0.932 1.00 77.25 107 ASP A C 1
ATOM 822 O O . ASP A 1 107 ? -15.014 6.178 -0.097 1.00 77.25 107 ASP A O 1
ATOM 826 N N . ASP A 1 108 ? -15.924 7.427 -1.730 1.00 68.19 108 ASP A N 1
ATOM 827 C CA . ASP A 1 108 ? -17.280 6.852 -1.680 1.00 68.19 108 ASP A CA 1
ATOM 828 C C . ASP A 1 108 ? -17.339 5.430 -2.275 1.00 68.19 108 ASP A C 1
ATOM 830 O O . ASP A 1 108 ? -18.102 5.108 -3.188 1.00 68.19 108 ASP A O 1
ATOM 834 N N . HIS A 1 109 ? -16.477 4.547 -1.774 1.00 68.19 109 HIS A N 1
ATOM 835 C CA . HIS A 1 109 ? -16.451 3.143 -2.136 1.00 68.19 109 HIS A CA 1
ATOM 836 C C . HIS A 1 109 ? -17.445 2.361 -1.277 1.00 68.19 109 HIS A C 1
ATOM 838 O O . HIS A 1 109 ? -17.196 2.044 -0.111 1.00 68.19 109 HIS A O 1
ATOM 844 N N . ALA A 1 110 ? -18.566 1.964 -1.886 1.00 66.38 110 ALA A N 1
ATOM 845 C CA . ALA A 1 110 ? -19.654 1.236 -1.225 1.00 66.38 110 ALA A CA 1
ATOM 846 C C . ALA A 1 110 ? -19.199 -0.029 -0.462 1.00 66.38 110 ALA A C 1
ATOM 848 O O . ALA A 1 110 ? -19.768 -0.376 0.574 1.00 66.38 110 ALA A O 1
ATOM 849 N N . GLY A 1 111 ? -18.164 -0.722 -0.955 1.00 65.31 111 GLY A N 1
ATOM 850 C CA . GLY A 1 111 ? -17.591 -1.896 -0.292 1.00 65.31 111 GLY A CA 1
ATOM 851 C C . GLY A 1 111 ? -16.836 -1.567 0.997 1.00 65.31 111 GLY A C 1
ATOM 852 O O . GLY A 1 111 ? -16.854 -2.377 1.920 1.00 65.31 111 GLY A O 1
ATOM 853 N N . LEU A 1 112 ? -16.217 -0.390 1.072 1.00 64.94 112 LEU A N 1
ATOM 854 C CA . LEU A 1 112 ? -15.421 0.059 2.206 1.00 64.94 112 LEU A CA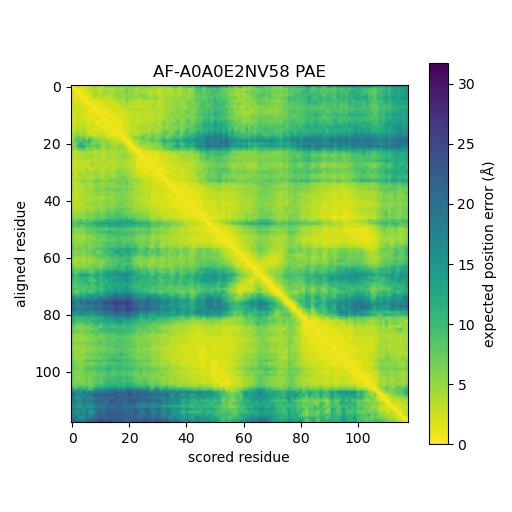 1
ATOM 855 C C . LEU A 1 112 ? -16.288 0.712 3.291 1.00 64.94 112 LEU A C 1
ATOM 857 O O . LEU A 1 112 ? -16.157 0.367 4.467 1.00 64.94 112 LEU A O 1
ATOM 861 N N . VAL A 1 113 ? -17.256 1.549 2.895 1.00 68.12 113 VAL A N 1
ATOM 862 C CA . VAL A 1 113 ? -18.262 2.123 3.811 1.00 68.12 113 VAL A CA 1
ATOM 863 C C . VAL A 1 113 ? -18.992 1.021 4.587 1.00 68.12 113 VAL A C 1
ATOM 865 O O . VAL A 1 113 ? -19.230 1.148 5.785 1.00 68.12 113 VAL A O 1
ATOM 868 N N . ALA A 1 114 ? -19.287 -0.105 3.929 1.00 66.25 114 ALA A N 1
ATOM 869 C CA . ALA A 1 114 ? -19.962 -1.241 4.550 1.00 66.25 114 ALA A CA 1
ATOM 870 C C . ALA A 1 114 ? -19.121 -1.999 5.596 1.00 66.25 114 ALA A C 1
ATOM 872 O O . ALA A 1 114 ? -19.693 -2.784 6.349 1.00 66.25 114 ALA A O 1
ATOM 873 N N . VAL A 1 115 ? -17.794 -1.826 5.622 1.00 70.00 115 VAL A N 1
ATOM 874 C CA . VAL A 1 115 ? -16.885 -2.583 6.506 1.00 70.00 115 VAL A CA 1
ATOM 875 C C . VAL A 1 115 ? -16.329 -1.721 7.639 1.00 70.00 115 VAL A C 1
ATOM 877 O O . VAL A 1 115 ? -16.072 -2.245 8.714 1.00 70.00 115 VAL A O 1
ATOM 880 N N . ILE A 1 116 ? -16.180 -0.405 7.452 1.00 67.44 116 ILE A N 1
ATOM 881 C CA . ILE A 1 116 ? -15.638 0.494 8.492 1.00 67.44 116 ILE A CA 1
ATOM 882 C C . ILE A 1 116 ? -16.498 0.500 9.774 1.00 67.44 116 ILE A C 1
ATOM 884 O O . ILE A 1 116 ? -15.971 0.735 10.859 1.00 67.44 116 ILE A O 1
ATOM 888 N N . GLY A 1 117 ? -17.801 0.214 9.669 1.00 63.53 117 GLY A N 1
ATOM 889 C CA . GLY A 1 117 ? -18.717 0.119 10.812 1.00 63.53 117 GLY A CA 1
ATOM 890 C C . GLY A 1 117 ? -18.800 -1.253 11.503 1.00 63.53 117 GLY A C 1
ATOM 891 O O . GLY A 1 117 ? -19.619 -1.388 12.411 1.00 63.53 117 GLY A O 1
ATOM 892 N N . GLU A 1 118 ? -18.024 -2.258 11.070 1.00 61.06 118 GLU A N 1
ATOM 893 C CA . GLU A 1 118 ? -17.972 -3.620 11.653 1.00 61.06 118 GLU A CA 1
ATOM 894 C C . GLU A 1 118 ? -16.836 -3.802 12.680 1.00 61.06 118 GLU A C 1
ATOM 896 O O . GLU A 1 118 ? -17.116 -4.398 13.744 1.00 61.06 118 GLU A O 1
#

Radius of gyration: 18.8 Å; Cα contacts (8 Å, |Δi|>4): 123; chains: 1; bounding box: 49×22×42 Å

Secondary structure (DSSP, 8-state):
-GGGT--HHHHHHHHHHHHS-PPPHHHHHHHHHTTHHHHHHHHH----S--SEEEE---EEEEEETTEEEEEE-BTTBSS--HHHHHHHHHHHHHTT-----EEEE-S-HHHHHHHT-

Sequence (118 aa):
MYVQGVSTRKVKAITEELCGHAFSASSISAINKGLDESLAAFARRPLQEPFPYLILDACYEKVREAGVHDALPILEMANRESRSAWRDFLVGLKARGLKGVELAVSDDHAGLVAVIGE